Protein AF-A0A966DJF7-F1 (afdb_monomer_lite)

Foldseek 3Di:
DVVVVVVVVVVVPPPPPPPDDPDFDKDWDWDADPVPRDIDTQEIDRFDWDDWDADPVRQWIWIDTPNFTWTAGPNGDTPGTDDPD

Structure (mmCIF, N/CA/C/O backbone):
data_AF-A0A966DJF7-F1
#
_entry.id   AF-A0A966DJF7-F1
#
loop_
_atom_site.group_PDB
_atom_site.id
_atom_site.type_symbol
_atom_site.label_atom_id
_atom_site.label_alt_id
_atom_site.label_comp_id
_atom_site.label_asym_id
_atom_site.label_entity_id
_atom_site.label_seq_id
_atom_site.pdbx_PDB_ins_code
_atom_site.Cartn_x
_atom_site.Cartn_y
_atom_site.Cartn_z
_atom_site.occupancy
_atom_site.B_iso_or_equiv
_atom_site.auth_seq_id
_atom_site.auth_comp_id
_atom_site.auth_asym_id
_atom_site.auth_atom_id
_atom_site.pdbx_PDB_model_num
ATOM 1 N N . MET A 1 1 ? 36.949 46.525 -13.918 1.00 58.09 1 MET A N 1
ATOM 2 C CA . MET A 1 1 ? 35.540 46.197 -14.245 1.00 58.09 1 MET A CA 1
ATOM 3 C C . MET A 1 1 ? 35.363 44.745 -14.693 1.00 58.09 1 MET A C 1
ATOM 5 O O . MET A 1 1 ? 34.705 44.008 -13.979 1.00 58.09 1 MET A O 1
ATOM 9 N N . LYS A 1 2 ? 36.019 44.278 -15.771 1.00 50.25 2 LYS A N 1
ATOM 10 C CA . LYS A 1 2 ? 35.918 42.877 -16.254 1.00 50.25 2 LYS A CA 1
ATOM 11 C C . LYS A 1 2 ? 36.273 41.800 -15.205 1.00 50.25 2 LYS A C 1
ATOM 13 O O . LYS A 1 2 ? 35.586 40.795 -15.109 1.00 50.25 2 LYS A O 1
ATOM 18 N N . LYS A 1 3 ? 37.297 42.040 -14.372 1.00 51.66 3 LYS A N 1
ATOM 19 C CA . LYS A 1 3 ? 37.704 41.123 -13.284 1.00 51.66 3 LYS A CA 1
ATOM 20 C C . LYS A 1 3 ? 36.693 41.047 -12.129 1.00 51.66 3 LYS A C 1
ATOM 22 O O . LYS A 1 3 ? 36.534 39.989 -11.544 1.00 51.66 3 LYS A O 1
ATOM 27 N N . ILE A 1 4 ? 35.987 42.143 -11.836 1.00 59.75 4 ILE A N 1
ATOM 28 C CA . ILE A 1 4 ? 34.951 42.191 -10.784 1.00 59.75 4 ILE A CA 1
ATOM 29 C C . ILE A 1 4 ? 33.698 41.432 -11.243 1.00 59.75 4 ILE A C 1
ATOM 31 O O . ILE A 1 4 ? 33.121 40.677 -10.471 1.00 59.75 4 ILE A O 1
ATOM 35 N N . ILE A 1 5 ? 33.340 41.561 -12.527 1.00 59.16 5 ILE A N 1
ATOM 36 C CA . ILE A 1 5 ? 32.250 40.795 -13.153 1.00 59.16 5 ILE A CA 1
ATOM 37 C C . ILE A 1 5 ? 32.552 39.287 -13.124 1.00 59.16 5 ILE A C 1
ATOM 39 O O . ILE A 1 5 ? 31.661 38.497 -12.834 1.00 59.16 5 ILE A O 1
ATOM 43 N N . LEU A 1 6 ? 33.810 38.884 -13.348 1.00 56.28 6 LEU A N 1
ATOM 44 C CA . LEU A 1 6 ? 34.221 37.476 -13.291 1.00 56.28 6 LEU A CA 1
ATOM 45 C C . LEU A 1 6 ? 34.110 36.884 -11.873 1.00 56.28 6 LEU A C 1
ATOM 47 O O . LEU A 1 6 ? 33.662 35.754 -11.721 1.00 56.28 6 LEU A O 1
ATOM 51 N N . ILE A 1 7 ? 34.454 37.663 -10.841 1.00 59.22 7 ILE A N 1
ATOM 52 C CA . ILE A 1 7 ? 34.352 37.243 -9.432 1.00 59.22 7 ILE A CA 1
ATOM 53 C C . ILE A 1 7 ? 32.883 37.077 -9.008 1.00 59.22 7 ILE A C 1
ATOM 55 O O . ILE A 1 7 ? 32.536 36.095 -8.350 1.00 59.22 7 ILE A O 1
ATOM 59 N N . LEU A 1 8 ? 32.004 37.990 -9.432 1.00 58.97 8 LEU A N 1
ATOM 60 C CA . LEU A 1 8 ? 30.560 37.898 -9.181 1.00 58.97 8 LEU A CA 1
ATOM 61 C C . LEU A 1 8 ? 29.923 36.670 -9.853 1.00 58.97 8 LEU A C 1
ATOM 63 O O . LEU A 1 8 ? 29.079 36.025 -9.237 1.00 58.97 8 LEU A O 1
ATOM 67 N N . LEU A 1 9 ? 30.373 36.304 -11.060 1.00 58.59 9 LEU A N 1
ATOM 68 C CA . LEU A 1 9 ? 29.898 35.121 -11.790 1.00 58.59 9 LEU A CA 1
ATOM 69 C C . LEU A 1 9 ? 30.335 33.799 -11.127 1.00 58.59 9 LEU A C 1
ATOM 71 O O . LEU A 1 9 ? 29.603 32.815 -11.154 1.00 58.59 9 LEU A O 1
ATOM 75 N N . THR A 1 10 ? 31.516 33.771 -10.498 1.00 58.53 10 THR A N 1
ATOM 76 C CA . THR A 1 10 ? 31.997 32.594 -9.750 1.00 58.53 10 THR A CA 1
ATOM 77 C C . THR A 1 10 ? 31.327 32.432 -8.384 1.00 58.53 10 THR A C 1
ATOM 79 O O . THR A 1 10 ? 31.175 31.313 -7.904 1.00 58.53 10 THR A O 1
ATOM 82 N N . MET A 1 11 ? 30.880 33.531 -7.766 1.00 57.97 11 MET A N 1
ATOM 83 C CA . MET A 1 11 ? 30.195 33.509 -6.466 1.00 57.97 11 MET A CA 1
ATOM 84 C C . MET A 1 11 ?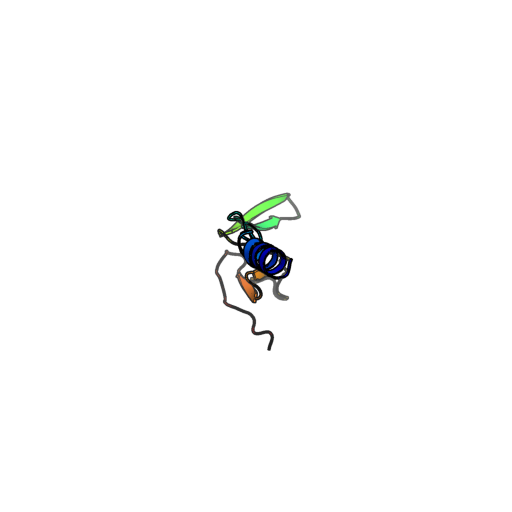 28.764 32.952 -6.550 1.00 57.97 11 MET A C 1
ATOM 86 O O . MET A 1 11 ? 28.228 32.471 -5.557 1.00 57.97 11 MET A O 1
ATOM 90 N N . SER A 1 12 ? 28.159 32.949 -7.743 1.00 57.91 12 SER A N 1
ATOM 91 C CA . SER A 1 12 ? 26.813 32.406 -7.977 1.00 57.91 12 SER A CA 1
ATOM 92 C C . SER A 1 12 ? 26.735 30.874 -7.868 1.00 57.91 12 SER A C 1
ATOM 94 O O . SER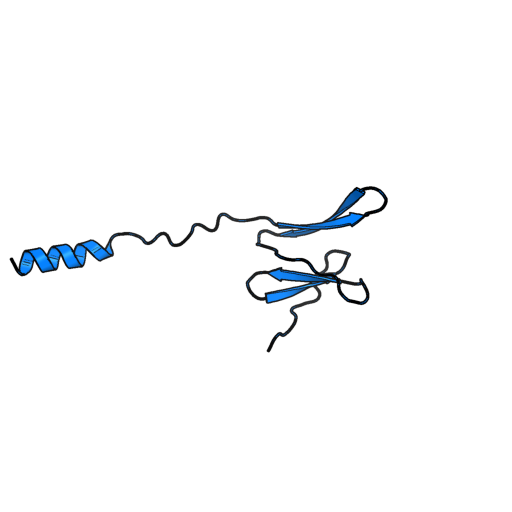 A 1 12 ? 25.639 30.331 -7.794 1.00 57.91 12 SER A O 1
ATOM 96 N N . PHE A 1 13 ? 27.875 30.173 -7.845 1.00 57.75 13 PHE A N 1
ATOM 97 C CA . PHE A 1 13 ? 27.944 28.706 -7.777 1.00 57.75 13 PHE A CA 1
ATOM 98 C C . PHE A 1 13 ? 27.979 28.133 -6.350 1.00 57.75 13 PHE A C 1
ATOM 100 O O . PHE A 1 13 ? 27.975 26.915 -6.191 1.00 57.75 13 PHE A O 1
ATOM 107 N N . LEU A 1 14 ? 28.023 28.976 -5.312 1.00 55.69 14 LEU A N 1
ATOM 108 C CA . LEU A 1 14 ? 28.182 28.532 -3.918 1.00 55.69 14 LEU A CA 1
ATOM 109 C C . LEU A 1 14 ? 26.878 28.484 -3.117 1.00 55.69 14 LEU A C 1
ATOM 111 O O . LEU A 1 14 ? 26.920 28.215 -1.920 1.00 55.69 14 LEU A O 1
ATOM 115 N N . ILE A 1 15 ? 25.726 28.725 -3.744 1.00 65.00 15 ILE A N 1
ATOM 116 C CA . ILE A 1 15 ? 24.441 28.476 -3.090 1.00 65.00 15 ILE A CA 1
ATOM 117 C C . ILE A 1 15 ? 24.166 26.975 -3.230 1.00 65.00 15 ILE A C 1
ATOM 119 O O . ILE A 1 15 ? 23.903 26.531 -4.351 1.00 65.00 15 ILE A O 1
ATOM 123 N N . PRO A 1 16 ? 24.227 26.171 -2.150 1.00 62.94 16 PRO A N 1
ATOM 124 C CA . PRO A 1 16 ? 23.710 24.820 -2.220 1.00 62.94 16 PRO A CA 1
ATOM 125 C C . PRO A 1 16 ? 22.222 24.938 -2.539 1.00 62.94 16 PRO A C 1
ATOM 127 O O . PRO A 1 16 ? 21.430 25.451 -1.749 1.00 62.94 16 PRO A O 1
ATOM 130 N N . ILE A 1 17 ? 21.846 24.502 -3.738 1.00 63.53 17 ILE A N 1
ATOM 131 C CA . ILE A 1 17 ? 20.458 24.232 -4.074 1.00 63.53 17 ILE A CA 1
ATOM 132 C C . ILE A 1 17 ? 20.092 23.024 -3.214 1.00 63.53 17 ILE A C 1
ATOM 134 O O . ILE A 1 17 ? 20.291 21.883 -3.625 1.00 63.53 17 ILE A O 1
ATOM 138 N N . SER A 1 18 ? 19.621 23.258 -1.989 1.00 62.56 18 SER A N 1
ATOM 139 C CA . SER A 1 18 ? 18.938 22.220 -1.222 1.00 62.56 18 SER A CA 1
ATOM 140 C C . SER A 1 18 ? 17.616 21.953 -1.930 1.00 62.56 18 SER A C 1
ATOM 142 O O . SER A 1 18 ? 16.577 22.532 -1.615 1.00 62.56 18 SER A O 1
ATOM 144 N N . ALA A 1 19 ? 17.691 21.135 -2.977 1.00 60.97 19 ALA A N 1
ATOM 145 C CA . ALA A 1 19 ? 16.552 20.609 -3.693 1.00 60.97 19 ALA A CA 1
ATOM 146 C C . ALA A 1 19 ? 15.830 19.651 -2.742 1.00 60.97 19 ALA A C 1
ATOM 148 O O . ALA A 1 19 ? 16.245 18.513 -2.577 1.00 60.97 19 ALA A O 1
ATOM 149 N N . GLN A 1 20 ? 14.791 20.171 -2.087 1.00 61.22 20 GLN A N 1
ATO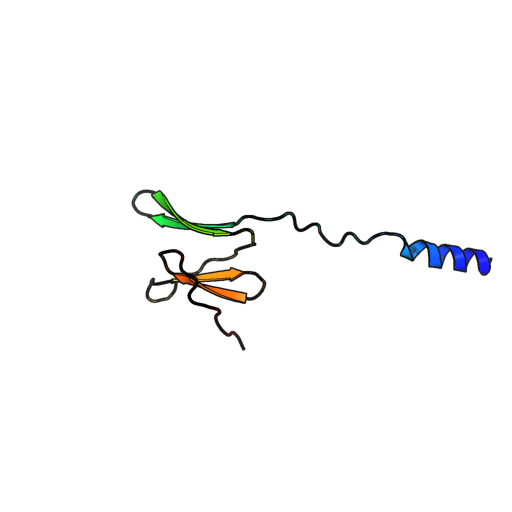M 150 C CA . GLN A 1 20 ? 13.733 19.432 -1.402 1.00 61.22 20 GLN A CA 1
ATOM 151 C C . GLN A 1 20 ? 14.219 18.356 -0.415 1.00 61.22 20 GLN A C 1
ATOM 153 O O . GLN A 1 20 ? 14.420 17.198 -0.772 1.00 61.22 20 GLN A O 1
ATOM 158 N N . ASN A 1 21 ? 14.314 18.725 0.867 1.00 57.34 21 ASN A N 1
ATOM 159 C CA . ASN A 1 21 ? 14.352 17.741 1.947 1.00 57.34 21 ASN A CA 1
ATOM 160 C C . ASN A 1 21 ? 13.078 16.886 1.849 1.00 57.34 21 ASN A C 1
ATOM 162 O O . ASN A 1 21 ? 11.983 17.352 2.166 1.00 57.34 21 ASN A O 1
ATOM 166 N N . SER A 1 22 ? 13.206 15.657 1.357 1.00 67.38 22 SER A N 1
ATOM 167 C CA . SER A 1 22 ? 12.173 14.642 1.526 1.00 67.38 22 SER A CA 1
ATOM 168 C C . SER A 1 22 ? 12.363 14.078 2.922 1.00 67.38 22 SER A C 1
ATOM 170 O O . SER A 1 22 ? 13.116 13.129 3.123 1.00 67.38 22 SER A O 1
ATOM 172 N N . GLU A 1 23 ? 11.740 14.723 3.910 1.00 77.69 23 GLU A N 1
ATOM 173 C CA . GLU A 1 23 ? 11.643 14.119 5.236 1.00 77.69 23 GLU A CA 1
ATOM 174 C C . GLU A 1 23 ? 11.120 12.681 5.078 1.00 77.69 23 GLU A C 1
ATOM 176 O O . GLU A 1 23 ? 10.190 12.464 4.286 1.00 77.69 23 GLU A O 1
ATOM 181 N N . PRO A 1 24 ? 11.710 11.693 5.775 1.00 83.38 24 PRO A N 1
ATOM 182 C CA . PRO A 1 24 ? 11.261 10.314 5.688 1.00 83.38 24 PRO A CA 1
ATOM 183 C C . PRO A 1 24 ? 9.769 10.231 6.020 1.00 83.38 24 PRO A C 1
ATOM 185 O O . PRO A 1 24 ? 9.348 10.512 7.142 1.00 83.38 24 PRO A O 1
ATOM 188 N N . VAL A 1 25 ? 8.950 9.862 5.035 1.00 91.88 25 VAL A N 1
ATOM 189 C CA . VAL A 1 25 ? 7.511 9.675 5.231 1.00 91.88 25 VAL A CA 1
ATOM 190 C C . VAL A 1 25 ? 7.231 8.207 5.508 1.00 91.88 25 VAL A C 1
ATOM 192 O O . VAL A 1 25 ? 7.679 7.326 4.778 1.00 91.88 25 VAL A O 1
ATOM 195 N N . THR A 1 26 ? 6.467 7.941 6.562 1.00 96.06 26 THR A N 1
ATOM 196 C CA . THR A 1 26 ? 5.869 6.624 6.786 1.00 96.06 26 THR A CA 1
ATOM 197 C C . THR A 1 26 ? 4.434 6.651 6.290 1.00 96.06 26 THR A C 1
ATOM 199 O O . THR A 1 26 ? 3.660 7.509 6.711 1.00 96.06 26 THR A O 1
ATOM 202 N N . SER A 1 27 ? 4.075 5.704 5.427 1.00 96.69 27 SER A N 1
ATOM 203 C CA . SER A 1 27 ? 2.708 5.543 4.931 1.00 96.69 27 SER A CA 1
ATOM 204 C C . SER A 1 27 ? 2.090 4.258 5.471 1.00 96.69 27 SER A C 1
ATOM 206 O O . SER A 1 27 ? 2.769 3.241 5.629 1.00 96.69 27 SER A O 1
ATOM 208 N N . GLU A 1 28 ? 0.783 4.298 5.718 1.00 97.56 28 GLU A N 1
ATOM 209 C CA . GLU A 1 28 ? -0.029 3.135 6.070 1.00 97.56 28 GLU A CA 1
ATOM 210 C C . GLU A 1 28 ? -1.093 2.909 4.994 1.00 97.56 28 GLU A C 1
ATOM 212 O O . GLU A 1 28 ? -1.795 3.834 4.590 1.00 97.56 28 GLU A O 1
ATOM 217 N N . LEU A 1 29 ? -1.222 1.666 4.530 1.00 97.62 29 LEU A N 1
ATOM 218 C CA . LEU A 1 29 ? -2.341 1.228 3.706 1.00 97.62 29 LEU A CA 1
ATOM 219 C C . LEU A 1 29 ? -3.389 0.591 4.620 1.00 97.62 29 LEU A C 1
ATOM 221 O O . LEU A 1 29 ? -3.124 -0.433 5.257 1.00 97.62 29 LEU A O 1
ATOM 225 N N . VAL A 1 30 ? -4.572 1.201 4.683 1.00 97.62 30 VAL A N 1
ATOM 226 C CA . VAL A 1 30 ? -5.625 0.857 5.646 1.00 97.62 30 VAL A CA 1
ATOM 227 C C . VAL A 1 30 ? -6.884 0.392 4.924 1.00 97.62 30 VAL A C 1
ATOM 229 O O . VAL A 1 30 ? -7.367 1.044 4.000 1.00 97.62 30 VAL A O 1
ATOM 232 N N . LEU A 1 31 ? -7.439 -0.737 5.364 1.00 97.19 31 LEU A N 1
ATOM 233 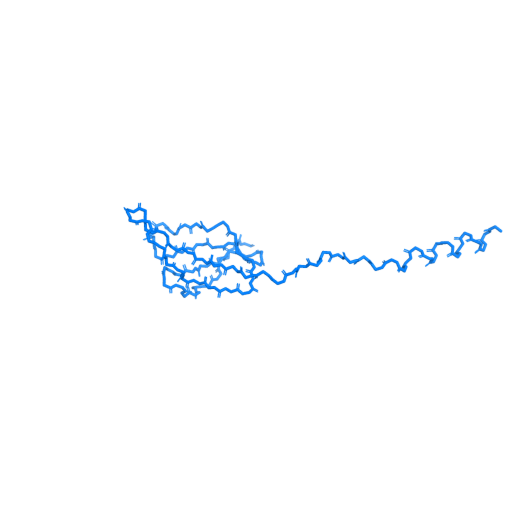C CA . LEU A 1 31 ? -8.769 -1.193 4.976 1.00 97.19 31 LEU A CA 1
ATOM 234 C C . LEU A 1 31 ? -9.803 -0.714 5.991 1.00 97.19 31 LEU A C 1
ATOM 236 O O . LEU A 1 31 ? -9.724 -1.072 7.164 1.00 97.19 31 LEU A O 1
ATOM 240 N N . LEU A 1 32 ? -10.798 0.037 5.521 1.00 96.69 32 LEU A N 1
ATOM 241 C CA . LEU A 1 32 ? -11.948 0.464 6.313 1.00 96.69 32 LEU A CA 1
ATOM 242 C C . LEU A 1 32 ? -13.143 -0.460 6.054 1.00 96.69 32 LEU A C 1
ATOM 244 O O . LEU A 1 32 ? -13.608 -0.600 4.921 1.00 96.69 32 LEU A O 1
ATOM 248 N N . ASN A 1 33 ? -13.694 -1.052 7.110 1.00 97.00 33 ASN A N 1
ATOM 249 C CA . ASN A 1 33 ? -15.002 -1.687 7.054 1.00 97.00 33 ASN A CA 1
ATOM 250 C C . ASN A 1 33 ? -16.092 -0.608 7.123 1.00 97.00 33 ASN A C 1
ATOM 252 O O . ASN A 1 33 ? -16.344 -0.027 8.175 1.00 97.00 33 ASN A O 1
ATOM 256 N N . VAL A 1 34 ? -16.776 -0.373 6.005 1.00 96.75 34 VAL A N 1
ATOM 257 C CA . VAL A 1 34 ? -17.784 0.695 5.881 1.00 96.75 34 VAL A CA 1
ATOM 258 C C . VAL A 1 34 ? -19.048 0.480 6.720 1.00 96.75 34 VAL A C 1
ATOM 260 O O . VAL A 1 34 ? -19.767 1.437 6.978 1.00 96.75 34 VAL A O 1
ATOM 263 N N . GLN A 1 35 ? -19.342 -0.751 7.155 1.00 98.25 35 GLN A N 1
ATOM 264 C CA . GLN A 1 35 ? -20.549 -1.044 7.939 1.00 98.25 35 GLN A CA 1
ATOM 265 C C . GLN A 1 35 ? -20.387 -0.673 9.414 1.00 98.25 35 GLN A C 1
ATOM 267 O O . GLN A 1 35 ? -21.353 -0.281 10.059 1.00 98.25 35 GLN A O 1
ATOM 272 N N . ASN A 1 36 ? -19.181 -0.843 9.961 1.00 97.94 36 ASN A N 1
ATOM 273 C CA . ASN A 1 36 ? -18.916 -0.665 11.392 1.00 97.94 36 ASN A CA 1
ATOM 274 C C . ASN A 1 36 ? -17.774 0.313 11.707 1.00 97.94 36 ASN A C 1
ATOM 276 O O . ASN A 1 36 ? -17.462 0.510 12.878 1.00 97.94 36 ASN A O 1
ATOM 280 N N . GLY A 1 37 ? -17.144 0.900 10.688 1.00 97.88 37 GLY A N 1
ATOM 281 C CA . GLY A 1 37 ? -16.061 1.870 10.830 1.00 97.88 37 GLY A CA 1
ATOM 282 C C . GLY A 1 37 ? -14.727 1.285 11.299 1.00 97.88 37 GLY A C 1
ATOM 283 O O . GLY A 1 37 ? -13.820 2.046 11.613 1.00 97.88 37 GLY A O 1
ATOM 284 N N . LYS A 1 38 ? -14.576 -0.044 11.387 1.00 98.25 38 LYS A N 1
ATOM 285 C CA . LYS A 1 38 ? -13.321 -0.653 11.847 1.00 98.25 38 LYS A CA 1
ATOM 286 C C . LYS A 1 38 ? -12.241 -0.566 10.778 1.00 98.25 38 LYS A C 1
ATOM 288 O O . LYS A 1 38 ? -12.460 -0.969 9.637 1.00 98.25 38 LYS A O 1
ATOM 293 N N . GLU A 1 39 ? -11.061 -0.137 11.192 1.00 98.06 39 GLU A N 1
ATOM 294 C CA . GLU A 1 39 ? -9.870 -0.061 10.354 1.00 98.06 39 GLU A CA 1
ATOM 295 C C . GLU A 1 39 ? -8.947 -1.264 10.569 1.00 98.06 39 GLU A C 1
ATOM 297 O O . GLU A 1 39 ? -8.859 -1.831 11.661 1.00 98.06 39 GLU A O 1
ATOM 302 N N . LYS A 1 40 ? -8.237 -1.651 9.511 1.00 97.56 40 LYS A N 1
ATOM 303 C CA . LYS A 1 40 ? -7.161 -2.641 9.543 1.00 97.56 40 LYS A CA 1
ATOM 304 C C . LYS A 1 40 ? -5.996 -2.131 8.705 1.00 97.56 40 LYS A C 1
ATOM 306 O O . LYS A 1 40 ? -6.101 -2.080 7.481 1.00 97.56 40 LYS A O 1
ATOM 311 N N . VAL A 1 41 ? -4.878 -1.811 9.350 1.00 98.12 41 VAL A N 1
ATOM 312 C CA . VAL A 1 41 ? -3.610 -1.551 8.653 1.00 98.12 41 VAL A CA 1
ATOM 313 C C . VAL A 1 41 ? -3.132 -2.865 8.038 1.00 98.12 41 VAL A C 1
ATOM 315 O O . VAL A 1 41 ? -2.973 -3.861 8.744 1.00 98.12 41 VAL A O 1
ATOM 318 N N . ILE A 1 42 ? -2.939 -2.887 6.721 1.00 97.88 42 ILE A N 1
ATOM 319 C CA . ILE A 1 42 ? -2.469 -4.071 5.990 1.00 97.88 42 ILE A CA 1
ATOM 320 C C . ILE A 1 42 ? -1.019 -3.931 5.528 1.00 97.88 42 ILE A C 1
ATOM 322 O O . ILE A 1 42 ? -0.362 -4.937 5.306 1.00 97.88 42 ILE A O 1
ATOM 326 N N . LEU A 1 43 ? -0.494 -2.710 5.415 1.00 97.88 43 LEU A N 1
ATOM 327 C CA . LEU A 1 43 ? 0.903 -2.460 5.067 1.00 97.88 43 LEU A CA 1
ATOM 328 C C . LEU A 1 43 ? 1.355 -1.137 5.691 1.00 97.88 43 LEU A C 1
ATOM 330 O O . LEU A 1 43 ? 0.614 -0.159 5.637 1.00 97.88 43 LEU A O 1
ATOM 334 N N . ARG A 1 44 ? 2.566 -1.098 6.251 1.00 97.94 44 ARG A N 1
ATOM 335 C CA . ARG A 1 44 ? 3.205 0.116 6.776 1.00 97.94 44 ARG A CA 1
ATOM 336 C C . ARG A 1 44 ? 4.657 0.153 6.331 1.00 97.94 44 ARG A C 1
ATOM 338 O O . ARG A 1 44 ? 5.380 -0.803 6.592 1.00 97.94 44 ARG A O 1
ATOM 345 N N . GLU A 1 45 ? 5.075 1.229 5.670 1.00 96.75 45 GLU A N 1
ATOM 346 C CA . GLU A 1 45 ? 6.434 1.352 5.124 1.00 96.75 45 GLU A CA 1
ATOM 347 C C . GLU A 1 45 ? 6.947 2.793 5.172 1.00 96.75 45 GLU A C 1
ATOM 349 O O . GLU A 1 45 ? 6.169 3.741 5.070 1.00 96.75 45 GLU A O 1
ATOM 354 N N . GLU A 1 46 ? 8.268 2.955 5.265 1.00 95.88 46 GLU A N 1
ATOM 355 C CA . GLU A 1 46 ? 8.973 4.245 5.195 1.00 95.88 46 GLU A CA 1
ATOM 356 C C . GLU A 1 46 ? 9.136 4.715 3.741 1.00 95.88 46 GLU A C 1
ATOM 358 O O . GLU A 1 46 ? 10.237 4.866 3.212 1.00 95.88 46 GLU A O 1
ATOM 363 N N . ARG A 1 47 ? 8.009 4.874 3.050 1.00 93.94 47 ARG A N 1
ATOM 364 C CA . ARG A 1 47 ? 7.942 5.479 1.720 1.00 93.94 47 ARG A CA 1
ATOM 365 C C . ARG A 1 47 ? 6.569 6.078 1.477 1.00 93.94 47 ARG A C 1
ATOM 367 O O . ARG A 1 47 ? 5.619 5.801 2.207 1.00 93.94 47 ARG A O 1
ATOM 374 N N . HIS A 1 48 ? 6.455 6.887 0.433 1.00 94.31 48 HIS A N 1
ATOM 375 C CA . HIS A 1 48 ? 5.191 7.501 0.052 1.00 94.31 48 HIS A CA 1
ATOM 376 C C . HIS A 1 48 ? 4.283 6.503 -0.682 1.00 94.31 48 HIS A C 1
ATOM 378 O O . HIS A 1 48 ? 4.734 5.838 -1.618 1.00 94.31 48 HIS A O 1
ATOM 384 N N . PHE A 1 49 ? 3.020 6.417 -0.262 1.00 95.81 49 PHE A N 1
ATOM 385 C CA . PHE A 1 49 ? 1.940 5.747 -0.990 1.00 95.81 49 PHE A CA 1
ATOM 386 C C . PHE A 1 49 ? 0.934 6.790 -1.470 1.00 95.81 49 PHE A C 1
ATOM 388 O O . PHE A 1 49 ? 0.597 7.702 -0.718 1.00 95.81 49 PHE A O 1
ATOM 395 N N . GLU A 1 50 ? 0.372 6.607 -2.661 1.00 94.75 50 GLU A N 1
ATOM 396 C CA . GLU A 1 50 ? -0.727 7.443 -3.148 1.00 94.75 50 GLU A CA 1
ATOM 397 C C . GLU A 1 50 ? -1.855 6.608 -3.770 1.00 94.75 50 GLU A C 1
ATOM 399 O O . GLU A 1 50 ? -1.652 5.471 -4.210 1.00 94.75 50 GLU A O 1
ATOM 404 N N . ALA A 1 51 ? -3.043 7.227 -3.822 1.00 83.69 51 ALA A N 1
ATOM 405 C CA . ALA A 1 51 ? -4.208 6.845 -4.626 1.00 83.69 51 ALA A CA 1
ATOM 406 C C . ALA A 1 51 ? -4.497 5.326 -4.702 1.00 83.69 51 ALA A C 1
ATOM 408 O O . ALA A 1 51 ? -4.470 4.753 -5.798 1.00 83.69 51 ALA A O 1
ATOM 409 N N . PRO A 1 52 ? -4.799 4.654 -3.571 1.00 90.12 52 PRO A N 1
ATOM 410 C CA . PRO A 1 52 ? -5.106 3.233 -3.596 1.00 90.12 52 PRO A CA 1
ATOM 411 C C . PRO A 1 52 ? -6.408 2.970 -4.365 1.00 90.12 52 PRO A C 1
ATOM 413 O O . PRO A 1 52 ? -7.455 3.536 -4.057 1.00 90.12 52 PRO A O 1
ATOM 416 N N . ASN A 1 53 ? -6.354 2.062 -5.338 1.00 97.00 53 ASN A N 1
ATOM 417 C CA . ASN A 1 53 ? -7.513 1.577 -6.086 1.00 97.00 53 ASN A CA 1
ATOM 418 C C . ASN A 1 53 ? -7.730 0.086 -5.827 1.00 97.00 53 ASN A C 1
ATOM 420 O O . ASN A 1 53 ? -6.776 -0.660 -5.630 1.00 97.00 53 ASN A O 1
ATOM 424 N N . TRP A 1 54 ? -8.975 -0.382 -5.873 1.00 97.25 54 TRP A N 1
ATOM 425 C CA . TRP A 1 54 ? -9.274 -1.811 -5.767 1.00 97.25 54 TRP A CA 1
ATOM 426 C C . TRP A 1 54 ? -9.112 -2.523 -7.1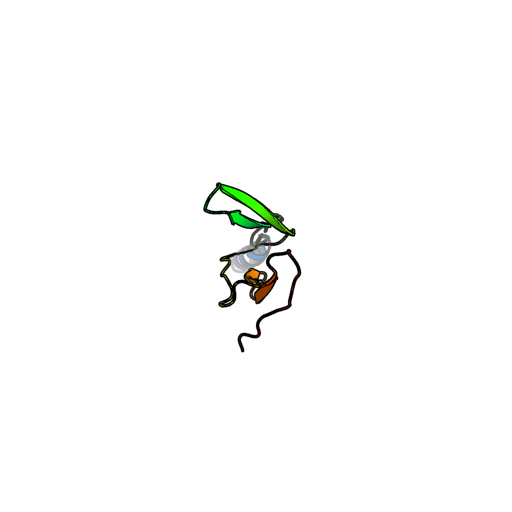13 1.00 97.25 54 TRP A C 1
ATOM 428 O O . TRP A 1 54 ? -9.482 -2.006 -8.166 1.00 97.25 54 TRP A O 1
ATOM 438 N N . SER A 1 55 ? -8.595 -3.749 -7.073 1.00 96.69 55 SER A N 1
ATOM 439 C CA . SER A 1 55 ? -8.744 -4.711 -8.169 1.00 96.69 55 SER A CA 1
ATOM 440 C C . SER A 1 55 ? -10.215 -5.035 -8.421 1.00 96.69 55 SER A C 1
ATOM 442 O O . SER A 1 55 ? -11.054 -4.949 -7.526 1.00 96.69 55 SER A O 1
ATOM 444 N N . ARG A 1 56 ? -10.535 -5.445 -9.652 1.00 96.50 56 ARG A N 1
ATOM 445 C CA . ARG A 1 56 ? -11.921 -5.728 -10.052 1.00 96.50 56 ARG A CA 1
ATOM 446 C C . ARG A 1 56 ? -12.535 -6.925 -9.319 1.00 96.50 56 ARG A C 1
ATOM 448 O O . ARG A 1 56 ? -13.745 -6.960 -9.140 1.00 96.50 56 ARG A O 1
ATOM 455 N N . ASP A 1 57 ? -11.713 -7.888 -8.916 1.00 96.88 57 ASP A N 1
ATOM 456 C CA . ASP A 1 57 ? -12.117 -9.059 -8.129 1.00 96.88 57 ASP A CA 1
ATOM 457 C C . ASP A 1 57 ? -12.019 -8.827 -6.608 1.00 96.88 57 ASP A C 1
ATOM 459 O O . ASP A 1 57 ? -12.461 -9.662 -5.824 1.00 96.88 57 ASP A O 1
ATOM 463 N N . GLY A 1 58 ? -11.472 -7.686 -6.179 1.00 96.75 58 GLY A N 1
ATOM 464 C CA . GLY A 1 58 ? -11.336 -7.320 -4.774 1.00 96.75 58 GLY A CA 1
ATOM 465 C C . GLY A 1 58 ? -10.218 -8.050 -4.022 1.00 96.75 58 GLY A C 1
ATOM 466 O O . GLY A 1 58 ? -10.136 -7.927 -2.802 1.00 96.75 58 GLY A O 1
ATOM 467 N N . HIS A 1 59 ? -9.343 -8.804 -4.696 1.00 96.25 59 HIS A N 1
ATOM 468 C CA . HIS A 1 59 ? -8.298 -9.589 -4.023 1.00 96.25 59 HIS A CA 1
ATOM 469 C C . HIS A 1 59 ? -7.034 -8.785 -3.679 1.00 96.25 59 HIS A C 1
ATOM 471 O O . HIS A 1 59 ? -6.260 -9.168 -2.793 1.00 96.25 59 HIS A O 1
ATOM 477 N N . TYR A 1 60 ? -6.817 -7.662 -4.359 1.00 97.19 60 TYR A N 1
ATOM 478 C CA . TYR A 1 60 ? -5.693 -6.759 -4.118 1.00 97.19 60 TYR A CA 1
ATOM 479 C C . TYR A 1 60 ? -6.054 -5.285 -4.340 1.00 97.19 60 TYR A C 1
ATOM 481 O O . TYR A 1 60 ? -7.047 -4.957 -4.990 1.00 97.19 60 TYR A O 1
ATOM 489 N N . LEU A 1 61 ? -5.217 -4.398 -3.815 1.00 98.12 61 LEU A N 1
ATOM 490 C CA . LEU A 1 61 ? -5.192 -2.974 -4.102 1.00 98.12 61 LEU A CA 1
ATOM 491 C C . LEU A 1 61 ? -4.025 -2.650 -5.033 1.00 98.12 61 LEU A C 1
ATOM 493 O O . LEU A 1 61 ? -3.015 -3.355 -5.063 1.00 98.12 61 LEU A O 1
ATOM 497 N N . ILE A 1 62 ? -4.184 -1.577 -5.790 1.00 97.94 62 ILE A N 1
ATOM 498 C CA . ILE A 1 62 ? -3.167 -0.969 -6.634 1.00 97.94 62 ILE A CA 1
ATOM 499 C C . ILE A 1 62 ? -2.784 0.346 -5.972 1.00 97.94 62 ILE A C 1
ATOM 501 O O . ILE A 1 62 ? -3.660 1.184 -5.771 1.00 97.94 62 ILE A O 1
ATOM 505 N N . ILE A 1 63 ? -1.511 0.517 -5.636 1.00 97.88 63 ILE A N 1
ATOM 506 C CA . ILE A 1 63 ? -0.978 1.764 -5.078 1.00 97.88 63 ILE A CA 1
ATOM 507 C C . ILE A 1 63 ? 0.001 2.399 -6.062 1.00 97.88 63 ILE A C 1
ATOM 509 O O . ILE A 1 63 ? 0.702 1.683 -6.781 1.00 97.88 63 ILE A O 1
ATOM 513 N N . ASN A 1 64 ? 0.083 3.728 -6.048 1.00 97.44 64 ASN A N 1
ATOM 514 C CA . ASN A 1 64 ? 1.208 4.441 -6.640 1.00 97.44 64 ASN A CA 1
ATOM 515 C C . ASN A 1 64 ? 2.312 4.552 -5.584 1.00 97.44 64 ASN A C 1
ATOM 517 O O . ASN A 1 64 ? 2.062 5.037 -4.477 1.00 97.44 64 ASN A O 1
ATOM 521 N N . ALA A 1 65 ? 3.526 4.123 -5.912 1.00 95.06 65 ALA A N 1
ATOM 522 C CA . ALA A 1 65 ? 4.685 4.294 -5.044 1.00 95.06 65 ALA A CA 1
ATOM 523 C C . ALA A 1 65 ? 5.970 4.343 -5.876 1.00 95.06 65 ALA A C 1
ATOM 525 O O . ALA A 1 65 ? 6.163 3.536 -6.781 1.00 95.06 65 ALA A O 1
ATOM 526 N N . GLY A 1 66 ? 6.854 5.304 -5.591 1.00 92.88 66 GLY A N 1
ATOM 527 C CA . GLY A 1 66 ? 8.153 5.414 -6.274 1.00 92.88 66 GLY A CA 1
ATOM 528 C C . GLY A 1 66 ? 8.067 5.574 -7.799 1.00 92.88 66 GLY A C 1
ATOM 529 O O . GLY A 1 66 ? 8.964 5.125 -8.504 1.00 92.88 66 GLY A O 1
ATOM 530 N N . GLY A 1 67 ? 6.983 6.166 -8.314 1.00 94.00 67 GLY A N 1
ATOM 531 C CA . GLY A 1 67 ? 6.738 6.295 -9.756 1.00 94.00 67 GLY A CA 1
ATOM 532 C C . GLY A 1 67 ? 6.237 5.016 -10.440 1.00 94.00 67 GLY A C 1
ATOM 533 O O . GLY A 1 67 ? 6.179 4.972 -11.665 1.00 94.00 67 GLY A O 1
ATOM 534 N N . LEU A 1 68 ? 5.872 3.986 -9.671 1.00 95.56 68 LEU A N 1
ATOM 535 C CA . LEU A 1 68 ? 5.369 2.705 -10.162 1.00 95.56 68 LEU A CA 1
ATOM 536 C C . LEU A 1 68 ? 3.951 2.427 -9.655 1.00 95.56 68 LEU A C 1
ATOM 538 O O . LEU A 1 68 ? 3.521 2.957 -8.629 1.00 95.56 68 LEU A O 1
ATOM 542 N N . LEU A 1 69 ? 3.256 1.531 -10.359 1.00 97.19 69 LEU A N 1
ATOM 543 C CA . LEU A 1 69 ? 2.022 0.902 -9.895 1.00 97.19 69 LEU A CA 1
ATOM 544 C C . LEU A 1 69 ? 2.339 -0.449 -9.254 1.00 97.19 69 LEU A C 1
ATOM 546 O O . LEU A 1 69 ? 2.860 -1.345 -9.917 1.00 97.19 69 LEU A O 1
ATOM 550 N N . GLU A 1 70 ? 1.980 -0.636 -7.990 1.00 97.50 70 GLU A N 1
ATOM 551 C CA . GLU A 1 70 ? 2.241 -1.872 -7.246 1.00 97.50 70 GLU A CA 1
ATOM 552 C C . GLU A 1 70 ? 0.950 -2.555 -6.805 1.00 97.50 70 GLU A C 1
ATOM 554 O O . GLU A 1 70 ? -0.012 -1.901 -6.410 1.00 97.50 70 GLU A O 1
ATOM 559 N N . LYS A 1 71 ? 0.936 -3.891 -6.835 1.00 97.81 71 LYS A N 1
ATOM 560 C CA . LYS A 1 71 ? -0.157 -4.711 -6.305 1.00 97.81 71 LYS A CA 1
ATOM 561 C C . LYS A 1 71 ? 0.129 -5.101 -4.858 1.00 97.81 71 LYS A C 1
ATOM 563 O O . LYS A 1 71 ? 1.142 -5.747 -4.581 1.00 97.81 71 LYS A O 1
ATOM 568 N N . VAL A 1 72 ? -0.809 -4.816 -3.963 1.00 98.25 72 VAL A N 1
ATOM 569 C CA . VAL A 1 72 ? -0.770 -5.224 -2.551 1.00 98.25 72 VAL A CA 1
ATOM 570 C C . VAL A 1 72 ? -2.033 -6.012 -2.235 1.00 98.25 72 VAL A C 1
ATOM 572 O O . VAL A 1 72 ? -3.136 -5.519 -2.432 1.00 98.25 72 VAL A O 1
ATOM 575 N N . SER A 1 73 ? -1.913 -7.255 -1.775 1.00 98.00 73 SER A N 1
ATOM 576 C CA . SER A 1 73 ? -3.097 -8.040 -1.400 1.00 98.00 73 SER A CA 1
ATOM 577 C C . SER A 1 73 ? -3.848 -7.421 -0.223 1.00 98.00 73 SER A C 1
ATOM 579 O O . SER A 1 73 ? -3.269 -6.692 0.577 1.00 98.00 73 SER A O 1
ATOM 581 N N . VAL A 1 74 ? -5.109 -7.807 -0.032 1.00 97.25 74 VAL A N 1
ATOM 582 C CA . VAL A 1 74 ? -5.910 -7.403 1.144 1.00 97.25 74 VAL A CA 1
ATOM 583 C C . VAL A 1 74 ? -5.335 -7.867 2.496 1.00 97.25 74 VAL A C 1
ATOM 585 O O . VAL A 1 74 ? -5.823 -7.464 3.551 1.00 97.25 74 VAL A O 1
ATOM 588 N N . ASN A 1 75 ? -4.301 -8.713 2.479 1.00 97.44 75 ASN A N 1
ATOM 589 C CA . ASN A 1 75 ? -3.567 -9.154 3.664 1.00 97.44 75 ASN A CA 1
ATOM 590 C C . ASN A 1 75 ? -2.219 -8.444 3.853 1.00 97.44 75 ASN A C 1
ATOM 592 O O . ASN A 1 75 ? -1.571 -8.692 4.862 1.00 97.44 75 ASN A O 1
ATOM 596 N N . GLY A 1 76 ? -1.808 -7.577 2.921 1.00 96.81 76 GLY A N 1
ATOM 597 C CA . GLY A 1 76 ? -0.548 -6.833 3.002 1.00 96.81 76 GLY A CA 1
ATOM 598 C C . GLY A 1 76 ? 0.585 -7.351 2.121 1.00 96.81 76 GLY A C 1
ATOM 599 O O . GLY A 1 76 ? 1.574 -6.650 1.933 1.00 96.81 76 GLY A O 1
ATOM 600 N N . ASP A 1 77 ? 0.457 -8.545 1.532 1.00 97.75 77 ASP A N 1
ATOM 601 C CA . ASP A 1 77 ? 1.526 -9.091 0.688 1.00 97.75 77 ASP A CA 1
ATOM 602 C C . ASP A 1 77 ? 1.735 -8.244 -0.574 1.00 97.75 77 ASP A C 1
ATOM 604 O O . ASP A 1 77 ? 0.785 -8.017 -1.334 1.00 97.75 77 ASP A O 1
ATOM 608 N N . LYS A 1 78 ? 2.987 -7.895 -0.878 1.00 96.44 78 LYS A N 1
ATOM 609 C CA . LYS A 1 78 ? 3.369 -7.335 -2.180 1.00 96.44 78 LYS A CA 1
ATOM 610 C C . LYS A 1 78 ? 3.282 -8.419 -3.254 1.00 96.44 78 LYS A C 1
ATOM 612 O O . LYS A 1 78 ? 3.995 -9.417 -3.195 1.00 96.44 78 LYS A O 1
ATOM 617 N N . LYS A 1 79 ? 2.413 -8.229 -4.248 1.00 96.38 79 LYS A N 1
ATOM 618 C CA . LYS A 1 79 ? 2.206 -9.169 -5.368 1.00 96.38 79 LYS A CA 1
ATOM 619 C C . LYS A 1 79 ? 2.976 -8.780 -6.636 1.00 96.38 79 LYS A C 1
ATOM 621 O O . LYS A 1 79 ? 2.910 -9.505 -7.624 1.00 96.38 79 LYS A O 1
ATOM 626 N N . GLY A 1 80 ? 3.712 -7.669 -6.602 1.00 96.00 80 GLY A N 1
ATOM 627 C CA . GLY A 1 80 ? 4.587 -7.209 -7.683 1.00 96.00 80 GLY A CA 1
ATOM 628 C C . GLY A 1 80 ? 4.134 -5.898 -8.324 1.00 96.00 80 GLY A C 1
ATOM 629 O O . GLY A 1 80 ? 3.163 -5.278 -7.891 1.00 96.00 80 GLY A O 1
ATOM 630 N N . VAL A 1 81 ? 4.858 -5.484 -9.362 1.00 97.12 81 VAL A N 1
ATOM 631 C CA . VAL A 1 81 ? 4.639 -4.236 -10.108 1.00 97.12 81 VAL A CA 1
ATOM 632 C C . VAL A 1 81 ? 3.731 -4.496 -11.314 1.00 97.12 81 VAL A C 1
ATOM 634 O O . VAL A 1 81 ? 3.795 -5.558 -11.938 1.00 97.12 81 VAL A O 1
ATOM 637 N N . ILE A 1 82 ? 2.873 -3.536 -11.650 1.00 95.56 82 ILE A N 1
ATOM 638 C CA . ILE A 1 82 ? 2.098 -3.523 -12.892 1.00 95.56 82 ILE A CA 1
ATOM 639 C C . ILE A 1 82 ? 2.962 -2.873 -13.970 1.00 95.56 82 ILE A C 1
ATOM 641 O O . ILE A 1 82 ? 3.334 -1.711 -13.845 1.00 95.56 82 ILE A O 1
ATOM 645 N N . ASN A 1 83 ? 3.279 -3.620 -15.027 1.00 94.31 83 ASN A N 1
ATOM 646 C CA . ASN A 1 83 ? 3.971 -3.065 -16.186 1.00 94.31 83 ASN A CA 1
ATOM 647 C C . ASN A 1 83 ? 3.014 -2.136 -16.954 1.00 94.31 83 ASN A C 1
ATOM 649 O O . ASN A 1 83 ? 1.935 -2.567 -17.363 1.00 94.31 83 ASN 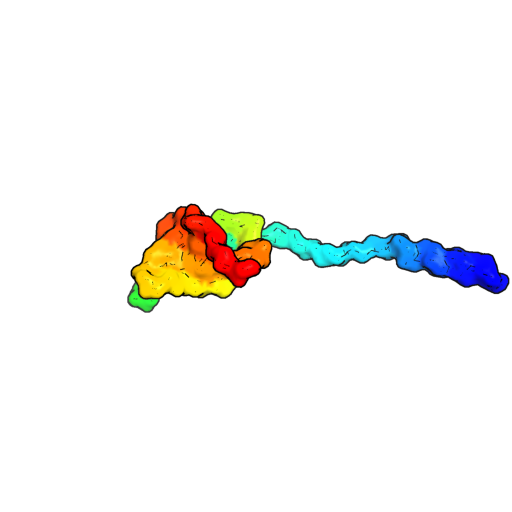A O 1
ATOM 653 N N . THR A 1 84 ? 3.407 -0.874 -17.114 1.00 90.94 84 THR A N 1
ATOM 654 C CA . THR A 1 84 ? 2.618 0.177 -17.772 1.00 90.94 84 THR A CA 1
ATOM 655 C C . THR A 1 84 ? 3.081 0.509 -19.193 1.00 90.94 84 THR A C 1
ATOM 657 O O . THR A 1 84 ? 2.492 1.399 -19.804 1.00 90.94 84 THR A O 1
ATOM 660 N N . GLY A 1 85 ? 4.069 -0.219 -19.730 1.00 78.88 85 GLY A N 1
ATOM 661 C CA . GLY A 1 85 ? 4.705 0.059 -21.023 1.00 78.88 85 GLY A CA 1
ATOM 662 C C . GLY A 1 85 ? 6.025 0.798 -20.888 1.00 78.88 85 GLY A C 1
ATOM 663 O O . GLY A 1 85 ? 6.090 1.737 -20.064 1.00 78.88 85 GLY A O 1
#

Radius of gyration: 22.65 Å; chains: 1; bounding box: 58×56×33 Å

Sequence (85 aa):
MKKIILILLTMSFLIPISAQNSEPVTSELVLLNVQNGKEKVILREERHFEAPNWSRDGHYLIINAGGLLEKVSVNGDKKGVINTG

Secondary structure (DSSP, 8-state):
-HHHHHHHHHHTT-S-----------EEEEEE-TTT--EEEEEEESS--EEEEE-TTSSEEEEEETTEEEEEETTS-EEEEEP--

pLDDT: mean 86.1, std 16.47, range [50.25, 98.25]